Protein AF-A0A394DAK6-F1 (afdb_monomer)

pLDDT: mean 81.91, std 14.9, range [35.75, 95.69]

Mean predicted aligned error: 8.31 Å

Solvent-accessible surface area (backbone atoms only — not comparable to full-atom values): 5658 Å² total; per-residue (Å²): 134,82,82,82,85,73,70,53,54,76,48,74,58,90,52,102,87,55,87,70,51,36,37,36,36,30,59,65,28,56,50,44,53,53,52,52,55,72,69,48,59,92,90,52,94,75,80,53,64,50,83,39,67,50,73,44,98,89,60,33,35,41,34,62,39,56,46,78,49,71,65,52,79,54,100,89,48,77,47,70,55,64,68,61,54,67,77,72,110

InterPro domains:
  IPR000555 JAB1/MPN/MOV34 metalloenzyme domain [PF01398] (23-78)
  IPR037518 MPN domain [PS50249] (23-89)

Secondary structure (DSSP, 8-state):
----TT--EEEE---TTS---EEEE-HHHHHHHHHHHHTS-TT-S---EEEEEEE-TTS-EEEEEEEEPPEEEETTEEEE-HHHHHHH-

Radius of gyration: 16.16 Å; Cα contacts (8 Å, |Δi|>4): 122; chains: 1; bounding box: 54×32×41 Å

Structure (mmCIF, N/CA/C/O backbone):
data_AF-A0A394DAK6-F1
#
_entry.id   AF-A0A394DAK6-F1
#
loop_
_atom_site.group_PDB
_atom_site.id
_atom_site.type_symbol
_atom_site.label_atom_id
_atom_site.label_alt_id
_atom_site.label_comp_id
_atom_site.label_asym_id
_atom_site.label_entity_id
_atom_site.label_seq_id
_atom_site.pdbx_PDB_ins_code
_atom_site.Cartn_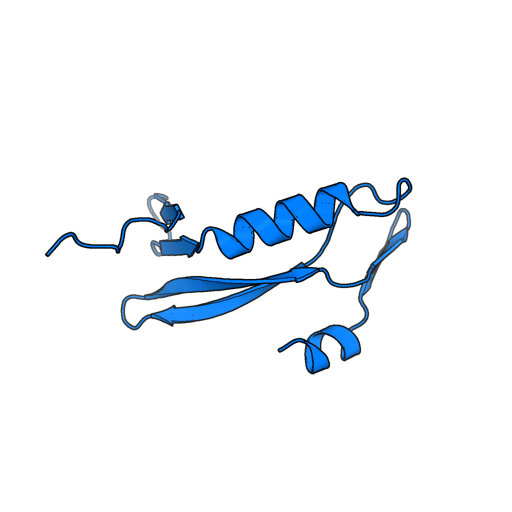x
_atom_site.Cartn_y
_atom_site.Cartn_z
_atom_site.occupancy
_atom_site.B_iso_or_equiv
_atom_site.auth_seq_id
_atom_site.auth_comp_id
_atom_site.auth_asym_id
_atom_site.auth_atom_id
_atom_site.pdbx_PDB_model_num
ATOM 1 N N . MET A 1 1 ? -31.449 -8.420 7.553 1.00 35.75 1 MET A N 1
ATOM 2 C CA . MET A 1 1 ? -30.302 -7.499 7.404 1.00 35.75 1 MET A CA 1
ATOM 3 C C . MET A 1 1 ? -29.039 -8.341 7.380 1.00 35.75 1 MET A C 1
ATOM 5 O O . MET A 1 1 ? -28.632 -8.830 8.423 1.00 35.75 1 MET A O 1
ATOM 9 N N . ALA A 1 2 ? -28.510 -8.634 6.190 1.00 36.16 2 ALA A N 1
ATOM 10 C CA . ALA A 1 2 ? -27.294 -9.429 6.050 1.00 36.16 2 ALA A CA 1
ATOM 11 C C . ALA A 1 2 ? -26.094 -8.573 6.474 1.00 36.16 2 ALA A C 1
ATOM 13 O O . ALA A 1 2 ? -25.902 -7.481 5.942 1.00 36.16 2 ALA A O 1
ATOM 14 N N . ALA A 1 3 ? -25.331 -9.047 7.457 1.00 44.41 3 ALA A N 1
ATOM 15 C CA . ALA A 1 3 ? -24.086 -8.420 7.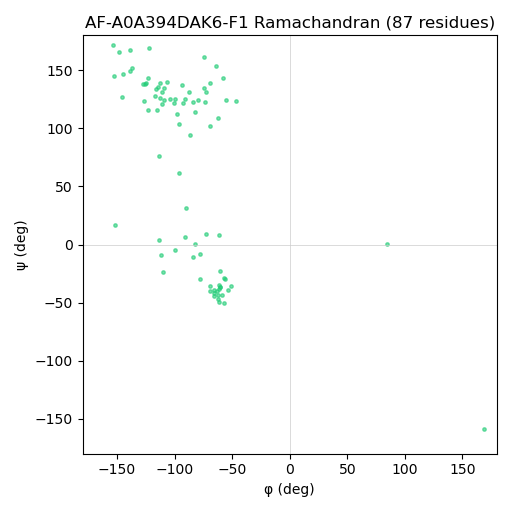867 1.00 44.41 3 ALA A CA 1
ATOM 16 C C . ALA A 1 3 ? -23.104 -8.448 6.684 1.00 44.41 3 ALA A C 1
ATOM 18 O O . ALA A 1 3 ? -22.602 -9.504 6.308 1.00 44.41 3 ALA A O 1
ATOM 19 N N . ILE A 1 4 ? -22.855 -7.278 6.095 1.00 50.34 4 ILE A N 1
ATOM 20 C CA . ILE A 1 4 ? -21.899 -7.032 4.999 1.00 50.34 4 ILE A CA 1
ATOM 21 C C . ILE 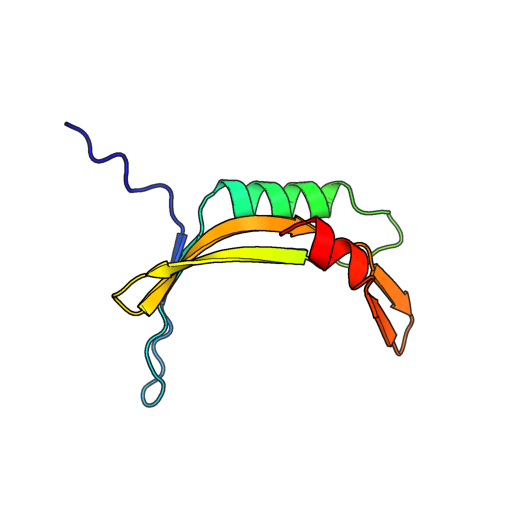A 1 4 ? -20.430 -7.086 5.483 1.00 50.34 4 ILE A C 1
ATOM 23 O O . ILE A 1 4 ? -19.496 -6.834 4.736 1.00 50.34 4 ILE A O 1
ATOM 27 N N . ASP A 1 5 ? -20.188 -7.508 6.720 1.00 55.19 5 ASP A N 1
ATOM 28 C CA . ASP A 1 5 ? -18.916 -7.322 7.426 1.00 55.19 5 ASP A CA 1
ATOM 29 C C . ASP A 1 5 ? -17.900 -8.473 7.234 1.00 55.19 5 ASP A C 1
ATOM 31 O O . ASP A 1 5 ? -17.150 -8.823 8.141 1.00 55.19 5 ASP A O 1
ATOM 35 N N . ARG A 1 6 ? -17.912 -9.150 6.072 1.00 55.94 6 ARG A N 1
ATOM 36 C CA . ARG A 1 6 ? -17.077 -10.352 5.813 1.00 55.94 6 ARG A CA 1
ATOM 37 C C . ARG A 1 6 ? -15.993 -10.198 4.754 1.00 55.94 6 ARG A C 1
ATOM 39 O O . ARG A 1 6 ? -15.289 -11.158 4.457 1.00 55.94 6 ARG A O 1
ATOM 46 N N . THR A 1 7 ? -15.810 -9.013 4.198 1.00 61.28 7 THR A N 1
ATOM 47 C CA . THR A 1 7 ? -14.753 -8.757 3.217 1.00 61.28 7 THR A CA 1
ATOM 48 C C . THR A 1 7 ? -13.530 -8.171 3.896 1.00 61.28 7 THR A C 1
ATOM 50 O O . THR A 1 7 ? -13.164 -7.038 3.619 1.00 61.28 7 THR A O 1
ATOM 53 N N . VAL A 1 8 ? -12.923 -8.908 4.822 1.00 68.88 8 VAL A N 1
ATOM 54 C CA . VAL A 1 8 ? -11.674 -8.509 5.475 1.00 68.88 8 VAL A CA 1
ATOM 55 C C . VAL A 1 8 ? -10.853 -9.765 5.749 1.00 68.88 8 VAL A C 1
ATOM 57 O O . VAL A 1 8 ? -11.36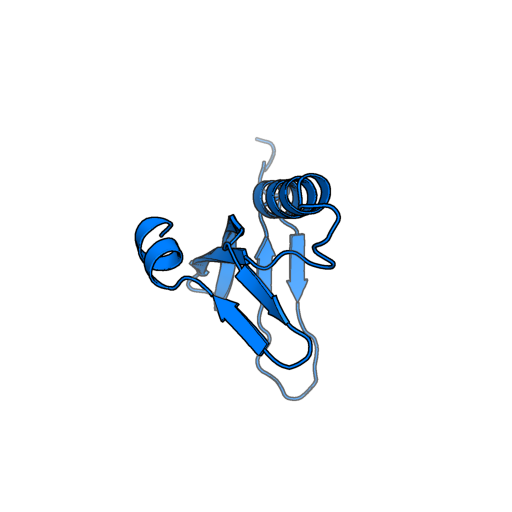2 -10.711 6.349 1.00 68.88 8 VAL A O 1
ATOM 60 N N . LEU A 1 9 ? -9.591 -9.792 5.316 1.00 77.88 9 LEU A N 1
ATOM 61 C CA . LEU A 1 9 ? -8.664 -10.843 5.740 1.00 77.88 9 LEU A CA 1
ATOM 62 C C . LEU A 1 9 ? -8.143 -10.514 7.137 1.00 77.88 9 LEU A C 1
ATOM 64 O O . LEU A 1 9 ? -7.605 -9.427 7.350 1.00 77.88 9 LEU A O 1
ATOM 68 N N . GLN A 1 10 ? -8.312 -11.447 8.073 1.00 77.94 10 GLN A N 1
ATOM 69 C CA . GLN A 1 10 ? -7.854 -11.291 9.449 1.00 77.94 10 GLN A CA 1
ATOM 70 C C . GLN A 1 10 ? -6.581 -12.106 9.693 1.00 77.94 10 GLN A C 1
ATOM 72 O O . GLN A 1 10 ? -6.565 -13.317 9.481 1.00 77.94 10 GLN A O 1
ATOM 77 N N . PHE A 1 11 ? -5.536 -11.440 10.181 1.00 76.44 11 PHE A N 1
ATOM 78 C CA . PHE A 1 11 ? -4.281 -12.060 10.597 1.00 76.44 11 PHE A CA 1
ATOM 79 C C . PHE A 1 11 ? -4.171 -11.998 12.120 1.00 76.44 11 PHE A C 1
ATOM 81 O O . PHE A 1 11 ? -4.239 -10.915 12.697 1.00 76.44 11 PHE A O 1
ATOM 88 N N . SER A 1 12 ? -3.994 -13.147 12.770 1.00 70.06 12 SER A N 1
ATOM 89 C CA . SER A 1 12 ? -3.773 -13.255 14.216 1.00 70.06 12 SER A CA 1
ATOM 90 C C . SER A 1 12 ? -2.505 -14.060 14.481 1.00 70.06 12 SER A C 1
ATOM 92 O O . SER A 1 12 ? -2.401 -15.197 14.021 1.00 70.06 12 SER A O 1
ATOM 94 N N . SER A 1 13 ? -1.551 -13.487 15.217 1.00 61.84 13 SER A N 1
ATOM 95 C CA . SER A 1 13 ? -0.327 -14.191 15.620 1.00 61.84 13 SER A CA 1
ATOM 96 C C . SER A 1 13 ? -0.518 -14.874 16.976 1.00 61.84 13 SER A C 1
ATOM 98 O O . SER A 1 13 ? -0.898 -14.224 17.950 1.00 61.84 13 SER A O 1
ATOM 100 N N . SER A 1 14 ? -0.260 -16.182 17.045 1.00 55.69 14 SER A N 1
ATOM 101 C CA . SER A 1 14 ? -0.369 -16.996 18.262 1.00 55.69 14 SER A CA 1
ATOM 102 C C . SER A 1 14 ? 1.015 -17.487 18.689 1.00 55.69 14 SER A C 1
ATOM 10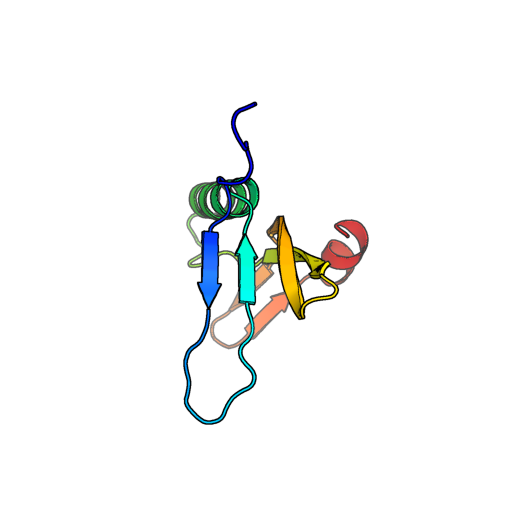4 O O . SER A 1 14 ? 1.357 -18.648 18.485 1.00 55.69 14 SER A O 1
ATOM 106 N N . SER A 1 15 ? 1.819 -16.599 19.275 1.00 54.88 15 SER A N 1
ATOM 107 C CA . SER A 1 15 ? 3.102 -16.965 19.890 1.00 54.88 15 SER A CA 1
ATOM 108 C C . SER A 1 15 ? 3.022 -16.769 21.400 1.00 54.88 15 SER A C 1
ATOM 110 O O . SER A 1 15 ? 2.689 -15.686 21.873 1.00 54.88 15 SER A O 1
ATOM 112 N N . SER A 1 16 ? 3.354 -17.820 22.150 1.00 59.31 16 SER A N 1
ATOM 113 C CA . SER A 1 16 ? 3.104 -18.033 23.587 1.00 59.31 16 SER A CA 1
ATOM 114 C C . SER A 1 16 ? 3.738 -17.032 24.575 1.00 59.31 16 SER A C 1
ATOM 116 O O . SER A 1 16 ? 3.687 -17.254 25.780 1.00 59.31 16 SER A O 1
ATOM 118 N N . SER A 1 17 ? 4.334 -15.936 24.105 1.00 56.00 17 SER A N 1
ATOM 119 C CA . SER A 1 17 ? 4.942 -14.885 24.937 1.00 56.00 17 SER A CA 1
ATOM 120 C C . SER A 1 17 ? 4.939 -13.489 24.288 1.00 56.00 17 SER A C 1
ATOM 122 O O . SER A 1 17 ? 5.669 -12.603 24.727 1.00 56.00 17 SER A O 1
ATOM 124 N N . SER A 1 18 ? 4.124 -13.261 23.253 1.00 51.06 18 SER A N 1
ATOM 125 C CA . SER A 1 18 ? 4.074 -11.996 22.509 1.00 51.06 18 SER A CA 1
ATOM 126 C C . SER A 1 18 ? 2.647 -11.444 22.484 1.00 51.06 18 SER A C 1
ATOM 128 O O . SER A 1 18 ? 1.694 -12.206 22.336 1.00 51.06 18 SER A O 1
ATOM 130 N N . LEU A 1 19 ? 2.495 -10.127 22.654 1.00 60.78 19 LEU A N 1
ATOM 131 C CA . LEU A 1 19 ? 1.221 -9.415 22.514 1.00 60.78 19 LEU A CA 1
ATOM 132 C C . LEU A 1 19 ? 0.514 -9.8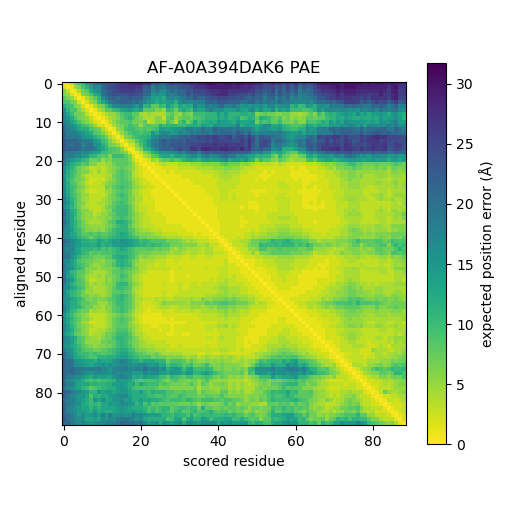53 21.221 1.00 60.78 19 LEU A C 1
ATOM 134 O O . LEU A 1 19 ? 1.075 -9.744 20.131 1.00 60.78 19 LEU A O 1
ATOM 138 N N . THR A 1 20 ? -0.717 -10.350 21.334 1.00 66.12 20 THR A N 1
ATOM 139 C CA . THR A 1 20 ? -1.517 -10.763 20.177 1.00 66.12 20 THR A CA 1
ATOM 140 C C . THR A 1 20 ? -1.919 -9.527 19.376 1.00 66.12 20 THR A C 1
ATOM 142 O O . THR A 1 20 ? -2.838 -8.810 19.766 1.00 66.12 20 THR A O 1
ATOM 145 N N . PHE A 1 21 ? -1.237 -9.264 18.263 1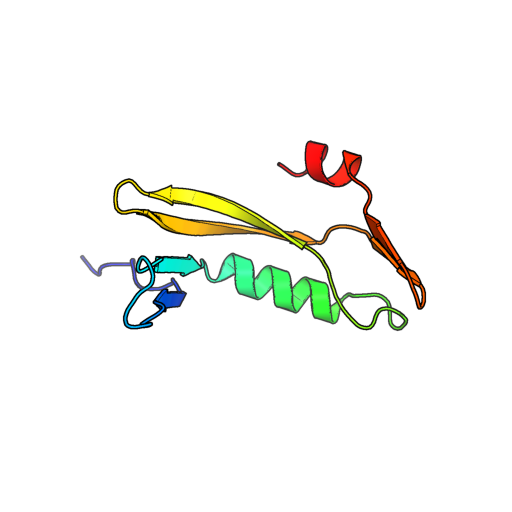.00 72.50 21 PHE A N 1
ATOM 146 C CA . PHE A 1 21 ? -1.659 -8.248 17.299 1.00 72.50 21 PHE A CA 1
ATOM 147 C C . PHE A 1 21 ? -2.632 -8.868 16.292 1.00 72.50 21 PHE A C 1
ATOM 149 O O . PHE A 1 21 ? -2.367 -9.940 15.739 1.00 72.50 21 PHE A O 1
ATOM 156 N N . SER A 1 22 ? -3.756 -8.190 16.070 1.00 86.69 22 SER A N 1
ATOM 157 C CA . SER A 1 22 ? -4.749 -8.541 15.056 1.00 86.69 22 SER A CA 1
ATOM 158 C C . SER A 1 22 ? -4.696 -7.500 13.944 1.00 86.69 22 SER A C 1
ATOM 160 O O . SER A 1 22 ? -4.649 -6.303 14.223 1.00 86.69 22 SER A O 1
ATOM 162 N N . ALA A 1 23 ? -4.696 -7.932 12.688 1.00 90.56 23 ALA A N 1
ATOM 163 C CA . ALA A 1 23 ? -4.787 -7.032 11.544 1.00 90.56 23 ALA A CA 1
ATOM 164 C C . ALA A 1 23 ? -5.950 -7.437 10.644 1.00 90.56 23 ALA A C 1
ATOM 166 O O . ALA A 1 23 ? -6.168 -8.620 10.386 1.00 90.56 23 ALA A O 1
ATOM 167 N N . LYS A 1 24 ? -6.680 -6.436 10.168 1.00 92.44 24 LYS A N 1
ATOM 168 C CA . LYS A 1 24 ? -7.835 -6.519 9.285 1.00 92.44 24 LYS A CA 1
ATOM 169 C C . LYS A 1 24 ? -7.471 -5.839 7.974 1.00 92.44 24 LYS A C 1
ATOM 171 O O . LYS A 1 24 ? -7.196 -4.648 7.965 1.00 92.44 24 LYS A O 1
ATOM 176 N N . VAL A 1 25 ? -7.433 -6.588 6.875 1.00 94.75 25 VAL A N 1
ATOM 177 C CA . VAL A 1 25 ? -7.074 -6.058 5.552 1.00 94.75 25 VAL A CA 1
ATOM 178 C C . VAL A 1 25 ? -8.286 -6.040 4.633 1.00 94.75 25 VAL A C 1
ATOM 180 O O . VAL A 1 25 ? -8.863 -7.089 4.336 1.00 94.75 25 VAL A O 1
ATOM 183 N N . HIS A 1 26 ? -8.644 -4.854 4.145 1.00 94.06 26 HIS A N 1
ATOM 184 C CA . HIS A 1 26 ? -9.693 -4.685 3.143 1.00 94.06 26 HIS A CA 1
ATOM 185 C C . HIS A 1 26 ? -9.249 -5.260 1.778 1.00 94.06 26 HIS A C 1
ATOM 187 O O . HIS A 1 26 ? -8.118 -5.015 1.362 1.00 94.06 26 HIS A O 1
ATOM 193 N N . PRO A 1 27 ? -10.111 -5.959 1.016 1.00 93.50 27 PRO A N 1
ATOM 194 C CA . PRO A 1 27 ? -9.749 -6.584 -0.258 1.00 93.50 27 PRO A CA 1
ATOM 195 C C . PRO A 1 27 ? -9.177 -5.615 -1.291 1.00 93.50 27 PRO A C 1
ATOM 197 O O . PRO A 1 27 ? -8.348 -6.016 -2.101 1.00 93.50 27 PRO A O 1
ATOM 200 N N . LEU A 1 28 ? -9.582 -4.341 -1.234 1.00 93.56 28 LEU A N 1
ATOM 201 C CA . LEU A 1 28 ? -9.024 -3.271 -2.063 1.00 93.56 28 LEU A CA 1
ATOM 202 C C . LEU A 1 28 ? -7.496 -3.192 -1.941 1.00 93.56 28 LEU A C 1
ATOM 204 O O . LEU A 1 28 ? -6.812 -3.011 -2.938 1.00 93.56 28 LEU A O 1
ATOM 208 N N . VAL A 1 29 ? -6.959 -3.378 -0.736 1.00 95.38 29 VAL A N 1
ATOM 209 C CA . VAL A 1 29 ? -5.515 -3.357 -0.464 1.00 95.38 29 VAL A CA 1
ATOM 210 C C . VAL A 1 29 ? -4.815 -4.478 -1.224 1.00 95.38 29 VAL A C 1
ATOM 212 O O . VAL A 1 29 ? -3.816 -4.256 -1.897 1.00 95.38 29 VAL A O 1
ATOM 215 N N . ILE A 1 30 ? -5.368 -5.688 -1.156 1.00 94.75 30 ILE A N 1
ATOM 216 C CA . ILE A 1 30 ? -4.805 -6.865 -1.825 1.00 94.75 30 ILE A CA 1
ATOM 217 C C . ILE A 1 30 ? -4.872 -6.679 -3.336 1.00 94.75 30 ILE A C 1
ATOM 219 O O . ILE A 1 30 ? -3.887 -6.928 -4.028 1.00 94.75 30 ILE A O 1
ATOM 223 N N . PHE A 1 31 ? -6.011 -6.192 -3.834 1.00 94.62 31 PHE A N 1
ATOM 224 C CA . PHE A 1 31 ? -6.182 -5.870 -5.242 1.00 94.62 31 PHE A CA 1
ATOM 225 C C . PHE A 1 31 ? -5.125 -4.861 -5.698 1.00 94.62 31 PHE A C 1
ATOM 227 O O . PHE A 1 31 ? -4.397 -5.150 -6.641 1.00 94.62 31 PHE A O 1
ATOM 234 N N . ASN A 1 32 ? -4.954 -3.751 -4.977 1.00 95.00 32 ASN A N 1
ATOM 235 C CA . ASN A 1 32 ? -3.947 -2.738 -5.286 1.00 95.00 32 ASN A CA 1
ATOM 236 C C . ASN A 1 32 ? -2.524 -3.318 -5.282 1.00 95.00 32 ASN A C 1
ATOM 238 O O . ASN A 1 32 ? -1.754 -3.029 -6.192 1.00 95.00 32 ASN A O 1
ATOM 242 N N . ILE A 1 33 ? -2.166 -4.160 -4.304 1.00 95.69 33 ILE A N 1
ATOM 243 C CA . ILE A 1 33 ? -0.840 -4.799 -4.237 1.00 95.69 33 ILE A CA 1
ATOM 244 C C . ILE A 1 33 ? -0.598 -5.693 -5.457 1.00 95.69 33 ILE A C 1
ATOM 246 O O . ILE A 1 33 ? 0.442 -5.573 -6.108 1.00 95.69 33 ILE A O 1
ATOM 250 N N . CYS A 1 34 ? -1.547 -6.572 -5.789 1.00 95.69 34 CYS A N 1
ATOM 251 C CA . CYS A 1 34 ? -1.430 -7.457 -6.948 1.00 95.69 34 CYS A CA 1
ATOM 252 C C . CYS A 1 34 ? -1.345 -6.660 -8.254 1.00 95.69 34 CYS A C 1
ATOM 254 O O . CYS A 1 34 ? -0.510 -6.941 -9.110 1.00 95.69 34 CYS A O 1
ATOM 256 N N . ASP A 1 35 ? -2.182 -5.641 -8.385 1.00 95.31 35 ASP A N 1
ATOM 257 C CA . ASP A 1 35 ? -2.283 -4.789 -9.560 1.00 95.31 35 ASP A CA 1
ATOM 258 C C . ASP A 1 35 ? -1.000 -3.959 -9.772 1.00 95.31 35 ASP A C 1
ATOM 260 O O . ASP A 1 35 ? -0.458 -3.887 -10.878 1.00 95.31 35 ASP A O 1
ATOM 264 N N . CYS A 1 36 ? -0.424 -3.417 -8.694 1.00 94.31 36 CYS A N 1
ATOM 265 C CA . CYS A 1 36 ? 0.898 -2.792 -8.716 1.00 94.31 36 CYS A CA 1
ATOM 266 C C . CYS A 1 36 ? 2.010 -3.786 -9.077 1.00 94.31 36 CYS A C 1
ATOM 268 O O . CYS A 1 36 ? 2.909 -3.430 -9.835 1.00 94.31 36 CYS A O 1
ATOM 270 N N . TYR A 1 37 ? 1.960 -5.021 -8.569 1.00 94.44 37 TYR A N 1
ATOM 271 C CA . TYR A 1 37 ? 2.963 -6.045 -8.877 1.00 94.44 37 TYR A CA 1
ATOM 272 C C . TYR A 1 37 ? 2.939 -6.475 -10.347 1.00 94.44 37 TYR A C 1
ATOM 274 O O . TYR A 1 37 ? 4.000 -6.664 -10.943 1.00 94.44 37 TYR A O 1
ATOM 282 N N . VAL A 1 38 ? 1.753 -6.597 -10.948 1.00 94.69 38 VAL A N 1
ATOM 283 C CA . VAL A 1 38 ? 1.594 -6.958 -12.367 1.00 94.69 38 VAL A CA 1
ATOM 284 C C . VAL A 1 38 ? 2.067 -5.837 -13.291 1.00 94.69 38 VAL A C 1
ATOM 286 O O . VAL A 1 38 ? 2.645 -6.116 -14.334 1.00 94.69 38 VAL A O 1
ATOM 289 N N . ARG A 1 39 ? 1.863 -4.571 -12.912 1.00 93.44 39 ARG A N 1
ATOM 290 C CA . ARG A 1 39 ? 2.272 -3.406 -13.716 1.00 93.44 39 ARG A CA 1
ATOM 291 C C . ARG A 1 39 ? 3.675 -2.884 -13.412 1.00 93.44 39 ARG A C 1
ATOM 293 O O . ARG A 1 39 ? 4.039 -1.812 -13.898 1.00 93.44 39 ARG A O 1
ATOM 300 N N . ARG A 1 40 ? 4.448 -3.578 -12.575 1.00 92.56 40 ARG A N 1
ATOM 301 C CA . ARG A 1 40 ? 5.817 -3.157 -12.265 1.00 92.56 40 ARG A CA 1
ATOM 302 C C . ARG A 1 40 ? 6.692 -3.220 -13.532 1.00 92.56 40 ARG A C 1
ATOM 304 O O . ARG A 1 40 ? 6.409 -4.028 -14.413 1.00 92.56 40 ARG A O 1
ATOM 311 N N . PRO A 1 41 ? 7.759 -2.411 -13.626 1.00 87.69 41 PRO A N 1
ATOM 312 C CA . PRO A 1 41 ? 8.722 -2.524 -14.719 1.00 87.69 41 PRO A CA 1
ATOM 313 C C . PRO A 1 41 ? 9.337 -3.930 -14.769 1.00 87.69 41 PRO A C 1
ATOM 315 O O . PRO A 1 41 ? 9.638 -4.481 -13.714 1.00 87.69 41 PRO A O 1
ATOM 318 N N . ASP A 1 42 ? 9.605 -4.474 -15.959 1.00 86.50 42 ASP A N 1
ATOM 319 C CA . ASP A 1 42 ? 10.148 -5.841 -16.115 1.00 86.50 42 ASP A CA 1
ATOM 320 C C . ASP A 1 42 ? 11.468 -6.069 -15.356 1.00 86.50 42 ASP A C 1
ATOM 322 O O . ASP A 1 42 ? 11.755 -7.166 -14.889 1.00 86.50 42 ASP A O 1
ATOM 326 N N . GLN A 1 43 ? 12.257 -5.006 -15.199 1.00 84.25 43 GLN A N 1
ATOM 327 C CA . GLN A 1 43 ? 13.528 -4.988 -14.469 1.00 84.25 43 GLN A CA 1
ATOM 328 C C . GLN A 1 43 ? 13.385 -4.931 -12.937 1.00 84.25 43 GLN A C 1
ATOM 330 O O . GLN A 1 43 ? 14.382 -5.034 -12.230 1.00 84.25 43 GLN A O 1
ATOM 335 N N . ALA A 1 44 ? 12.175 -4.730 -12.409 1.00 85.25 44 ALA A N 1
ATOM 336 C CA . ALA A 1 44 ? 11.924 -4.689 -10.973 1.00 85.25 44 ALA A CA 1
ATOM 337 C C . ALA A 1 44 ? 11.533 -6.083 -10.459 1.00 85.25 44 ALA A C 1
ATOM 339 O O . ALA A 1 44 ? 10.527 -6.653 -10.883 1.00 85.25 44 ALA A O 1
ATOM 340 N N . GLU A 1 45 ? 12.278 -6.634 -9.499 1.00 87.75 45 GLU A N 1
ATOM 341 C CA . GLU A 1 45 ? 11.968 -7.955 -8.925 1.00 87.75 45 GLU A CA 1
ATOM 342 C C . GLU A 1 45 ? 10.815 -7.910 -7.911 1.00 87.75 45 GLU A C 1
ATOM 344 O O . GLU A 1 45 ? 10.045 -8.867 -7.783 1.00 87.75 45 GLU A O 1
ATOM 349 N N . ARG A 1 46 ? 10.652 -6.778 -7.217 1.00 89.94 46 ARG A N 1
ATOM 350 C CA . ARG A 1 46 ? 9.619 -6.573 -6.195 1.00 89.94 46 ARG A CA 1
ATOM 351 C C . ARG A 1 46 ? 8.977 -5.191 -6.279 1.00 89.94 46 ARG A C 1
ATOM 353 O O . ARG A 1 46 ? 9.466 -4.291 -6.951 1.00 89.94 46 ARG A O 1
ATOM 360 N N . VAL A 1 47 ? 7.865 -5.029 -5.567 1.00 91.69 47 VAL A N 1
ATOM 361 C CA . VAL A 1 47 ? 7.193 -3.740 -5.366 1.00 91.69 47 VAL A CA 1
ATOM 362 C C . VAL A 1 47 ? 7.241 -3.391 -3.886 1.00 91.69 47 VAL A C 1
ATOM 364 O O . VAL A 1 47 ? 6.950 -4.235 -3.041 1.00 91.69 47 VAL A O 1
ATOM 367 N N . ILE A 1 48 ? 7.598 -2.146 -3.579 1.00 91.94 48 ILE A N 1
ATOM 368 C CA . ILE A 1 48 ? 7.575 -1.591 -2.224 1.00 91.94 48 ILE A CA 1
ATOM 369 C C . ILE A 1 48 ? 6.392 -0.632 -2.135 1.00 91.94 48 ILE A C 1
ATOM 371 O O . ILE A 1 48 ? 6.113 0.105 -3.080 1.00 91.94 48 ILE A O 1
ATOM 375 N N . GLY A 1 49 ? 5.682 -0.647 -1.011 1.00 92.19 49 GLY A N 1
ATOM 376 C CA . GLY A 1 49 ? 4.507 0.185 -0.801 1.00 92.19 49 GLY A CA 1
ATOM 377 C C . GLY A 1 49 ? 4.253 0.496 0.668 1.00 92.19 49 GLY A C 1
ATOM 378 O O . GLY A 1 49 ? 4.881 -0.079 1.556 1.00 92.19 49 GLY A O 1
ATOM 379 N N . THR A 1 50 ? 3.303 1.393 0.900 1.00 92.94 50 THR A N 1
ATOM 380 C CA . THR A 1 50 ? 2.846 1.816 2.226 1.00 92.94 50 THR A CA 1
ATOM 381 C C . THR A 1 50 ? 1.400 1.383 2.424 1.00 92.94 50 THR A C 1
ATOM 383 O O . THR A 1 50 ? 0.568 1.556 1.531 1.00 92.94 50 THR A O 1
ATOM 386 N N . LEU A 1 51 ? 1.098 0.834 3.600 1.00 94.00 51 LEU A N 1
ATOM 387 C CA . LEU A 1 51 ? -0.261 0.501 4.026 1.00 94.00 51 LEU A CA 1
ATOM 388 C C . LEU A 1 51 ? -0.847 1.662 4.827 1.00 94.00 51 LEU A C 1
ATOM 390 O O . LEU A 1 51 ? -0.166 2.229 5.679 1.00 94.00 51 LEU A O 1
ATOM 394 N N . LEU A 1 52 ? -2.113 1.986 4.574 1.00 93.56 52 LEU A N 1
ATOM 395 C CA . LEU A 1 52 ? -2.829 3.063 5.249 1.00 93.56 52 LEU A CA 1
ATOM 396 C C . LEU A 1 52 ? -4.089 2.544 5.927 1.00 93.56 52 LEU A C 1
ATOM 398 O O . LEU A 1 52 ? -4.804 1.677 5.409 1.00 93.56 52 LEU A O 1
ATOM 402 N N . GLY A 1 53 ? -4.379 3.115 7.088 1.00 93.19 53 GLY A N 1
ATOM 403 C CA . GLY A 1 53 ? -5.470 2.672 7.930 1.00 93.19 53 GLY A CA 1
ATOM 404 C C . GLY A 1 53 ? -5.426 3.305 9.310 1.00 93.19 53 GLY A C 1
ATOM 405 O O . GLY A 1 53 ? -4.802 4.344 9.516 1.00 93.19 53 GLY A O 1
ATOM 406 N N . SER A 1 54 ? -6.089 2.658 10.259 1.00 94.12 54 SER A N 1
ATOM 407 C CA . SER A 1 54 ? -6.180 3.116 11.644 1.00 94.12 54 SER A CA 1
ATOM 408 C C . SER A 1 54 ? -6.044 1.951 12.611 1.00 94.12 54 SER A C 1
ATOM 410 O O . SER A 1 54 ? -6.484 0.843 12.316 1.00 94.12 54 SER A O 1
ATOM 412 N N . VAL A 1 55 ? -5.494 2.211 13.793 1.00 91.94 55 VAL A N 1
ATOM 413 C CA . VAL A 1 55 ? -5.549 1.261 14.907 1.00 91.94 55 VAL A CA 1
ATOM 414 C C . VAL A 1 55 ? -6.884 1.451 15.622 1.00 91.94 55 VAL A C 1
ATOM 416 O O . VAL A 1 55 ? -7.220 2.562 16.032 1.00 91.94 55 VAL A O 1
ATOM 419 N N . LEU A 1 56 ? -7.666 0.383 15.721 1.00 90.38 56 LEU A N 1
ATOM 420 C CA . LEU A 1 56 ? -8.948 0.370 16.414 1.00 90.38 56 LEU A CA 1
ATOM 421 C C . LEU A 1 56 ? -8.743 0.369 17.943 1.00 90.38 56 LEU A C 1
ATOM 423 O O . LEU A 1 56 ? -7.665 0.012 18.423 1.00 90.38 56 LEU A O 1
ATOM 427 N N . PRO A 1 57 ? -9.770 0.730 18.738 1.00 89.25 57 PRO A N 1
ATOM 428 C CA . PRO A 1 57 ? -9.659 0.780 20.201 1.00 89.25 57 PRO A CA 1
ATOM 429 C C . PRO A 1 57 ? -9.316 -0.563 20.862 1.00 89.25 57 PRO A C 1
ATOM 431 O O . PRO A 1 57 ? -8.804 -0.583 21.976 1.00 89.25 57 PRO A O 1
ATOM 434 N N . ASP A 1 58 ? -9.601 -1.677 20.185 1.00 86.12 58 ASP A N 1
ATOM 435 C CA . ASP A 1 58 ? -9.272 -3.040 20.621 1.00 86.12 58 ASP A CA 1
ATOM 436 C C . ASP A 1 58 ? -7.821 -3.449 20.289 1.00 86.12 58 ASP A C 1
ATOM 438 O O . ASP A 1 58 ? -7.418 -4.573 20.581 1.00 86.12 58 ASP A O 1
ATOM 442 N N . GLY A 1 59 ? -7.037 -2.556 19.675 1.00 86.00 59 GLY A N 1
ATOM 443 C CA . GLY A 1 59 ? -5.669 -2.813 19.223 1.00 86.00 59 GLY A CA 1
ATOM 444 C C . GLY A 1 59 ? -5.573 -3.478 17.847 1.00 86.00 59 GLY A C 1
ATOM 445 O O . GLY A 1 59 ? -4.466 -3.716 17.367 1.00 86.00 59 GLY A O 1
ATOM 446 N N . THR A 1 60 ? -6.699 -3.757 17.184 1.00 88.94 60 THR A N 1
ATOM 447 C CA . THR A 1 60 ? -6.702 -4.312 15.828 1.00 88.94 60 THR A CA 1
ATOM 448 C C . THR A 1 60 ? -6.290 -3.242 14.813 1.00 88.94 60 THR A C 1
ATOM 450 O O . THR A 1 60 ? -6.853 -2.150 14.786 1.00 88.94 60 THR A O 1
ATOM 453 N N . VAL A 1 61 ? -5.348 -3.549 13.921 1.00 92.56 61 VAL A N 1
ATOM 454 C CA . VAL A 1 61 ? -4.983 -2.654 12.809 1.00 92.56 61 VAL A CA 1
ATOM 455 C C . VAL A 1 61 ? -5.970 -2.839 11.666 1.00 92.56 61 VAL A C 1
ATOM 457 O O . VAL A 1 61 ? -6.004 -3.902 11.056 1.00 92.56 61 VAL A O 1
ATOM 460 N N . ASP A 1 62 ? -6.756 -1.814 11.356 1.00 93.12 62 ASP A N 1
ATOM 461 C CA . ASP A 1 62 ? -7.689 -1.806 10.229 1.00 93.12 62 ASP A CA 1
ATOM 462 C C . ASP A 1 62 ? -7.050 -1.125 9.013 1.00 93.12 62 ASP A C 1
ATOM 464 O O . ASP A 1 62 ? -6.903 0.098 8.968 1.00 93.12 62 ASP A O 1
ATOM 468 N N . ILE A 1 63 ? -6.629 -1.935 8.042 1.00 95.31 63 ILE A N 1
ATOM 469 C CA . ILE A 1 63 ? -5.878 -1.545 6.849 1.00 95.31 63 ILE A CA 1
ATOM 470 C C . ILE A 1 63 ? -6.860 -1.404 5.690 1.00 95.31 63 ILE A C 1
ATOM 472 O O . ILE A 1 63 ? -7.427 -2.387 5.207 1.00 95.31 63 ILE A O 1
ATOM 476 N N . ARG A 1 64 ? -7.041 -0.166 5.225 1.00 94.12 64 ARG A N 1
ATOM 477 C CA . ARG A 1 64 ? -8.092 0.204 4.265 1.00 94.12 64 ARG A CA 1
ATOM 478 C C . ARG A 1 64 ? -7.568 0.551 2.883 1.00 94.12 64 ARG A C 1
ATOM 480 O O . ARG A 1 64 ? -8.323 0.456 1.919 1.00 94.12 64 ARG A O 1
ATOM 487 N N . ASN A 1 65 ? -6.305 0.954 2.778 1.00 94.00 65 ASN A N 1
ATOM 488 C CA . ASN A 1 65 ? -5.715 1.339 1.506 1.00 94.00 65 ASN A CA 1
ATOM 489 C C . ASN A 1 65 ? -4.215 1.021 1.447 1.00 94.00 65 ASN A C 1
ATOM 491 O O . ASN A 1 65 ? -3.581 0.743 2.467 1.00 94.00 65 ASN A O 1
ATOM 495 N N . SER A 1 66 ? -3.649 1.065 0.246 1.00 94.94 66 SER A N 1
ATOM 496 C CA . SER A 1 66 ? -2.217 0.886 0.016 1.00 94.94 66 SER A CA 1
ATOM 497 C C . SER A 1 66 ? -1.754 1.614 -1.233 1.00 94.94 66 SER A C 1
ATOM 499 O O . SER A 1 66 ? -2.464 1.613 -2.240 1.00 94.94 66 SER A O 1
ATOM 501 N N . TYR A 1 67 ? -0.532 2.137 -1.189 1.00 92.81 67 TYR A N 1
ATOM 502 C CA . TYR A 1 67 ? 0.112 2.815 -2.311 1.00 92.81 67 TYR A CA 1
ATOM 503 C C . TYR A 1 67 ? 1.492 2.227 -2.582 1.00 92.81 67 TYR A C 1
ATOM 505 O O . TYR A 1 67 ? 2.249 1.970 -1.648 1.00 92.81 67 TYR A O 1
ATOM 513 N N . ALA A 1 68 ? 1.837 2.037 -3.856 1.00 91.25 68 ALA A N 1
ATOM 514 C CA . ALA A 1 68 ? 3.200 1.694 -4.246 1.00 91.25 68 ALA A CA 1
ATOM 515 C C . ALA A 1 68 ? 4.101 2.928 -4.130 1.00 91.25 68 ALA A C 1
ATOM 517 O O . ALA A 1 68 ? 3.739 4.017 -4.573 1.00 91.25 68 ALA A O 1
ATOM 518 N N . VAL A 1 69 ? 5.284 2.747 -3.550 1.00 90.81 69 VAL A N 1
ATOM 519 C CA . VAL A 1 69 ? 6.294 3.793 -3.416 1.00 90.81 69 VAL A CA 1
ATOM 520 C C . VAL A 1 69 ? 7.344 3.582 -4.509 1.00 90.81 69 VAL A C 1
ATOM 522 O O . VAL A 1 69 ? 7.965 2.512 -4.563 1.00 90.81 69 VAL A O 1
ATOM 525 N N . PRO A 1 70 ? 7.568 4.579 -5.386 1.00 88.06 70 PRO A N 1
ATOM 526 C CA . PRO A 1 70 ? 8.663 4.546 -6.340 1.00 88.06 70 PRO A CA 1
ATOM 527 C C . PRO A 1 70 ? 9.988 4.337 -5.607 1.00 88.06 70 PRO A C 1
ATOM 529 O O . PRO A 1 70 ? 10.336 5.090 -4.693 1.00 88.06 70 PRO A O 1
ATOM 532 N N . HIS A 1 71 ? 10.710 3.300 -6.011 1.00 88.81 71 HIS A N 1
ATOM 533 C CA . HIS A 1 71 ? 11.994 2.941 -5.436 1.00 88.81 71 HIS A CA 1
ATOM 534 C C . HIS A 1 71 ? 12.975 2.579 -6.541 1.00 88.81 71 HIS A C 1
ATOM 536 O O . HIS A 1 71 ? 12.572 2.125 -7.613 1.00 88.81 71 HIS A O 1
ATOM 542 N N . ASN A 1 72 ? 14.258 2.793 -6.265 1.00 86.44 72 ASN A N 1
ATOM 543 C CA . ASN A 1 72 ? 15.337 2.293 -7.099 1.00 86.44 72 ASN A CA 1
ATOM 544 C C . ASN A 1 72 ? 16.170 1.319 -6.275 1.00 86.44 72 ASN A C 1
ATOM 546 O O . ASN A 1 72 ? 16.589 1.645 -5.161 1.00 86.44 72 ASN A O 1
ATOM 550 N N . GLU A 1 73 ? 16.379 0.131 -6.820 1.00 84.25 73 GLU A N 1
ATOM 551 C CA . GLU A 1 73 ? 17.117 -0.934 -6.167 1.00 84.25 73 GLU A CA 1
ATOM 552 C C . GLU A 1 73 ? 18.446 -1.168 -6.882 1.00 84.25 73 GLU A C 1
ATOM 554 O O . GLU A 1 73 ? 18.505 -1.291 -8.103 1.00 84.25 73 GLU A O 1
ATOM 559 N N . SER A 1 74 ? 19.515 -1.227 -6.098 1.00 83.06 74 SER A N 1
ATOM 560 C CA . SER A 1 74 ? 20.827 -1.710 -6.504 1.00 83.06 74 SER A CA 1
ATOM 561 C C . SER A 1 74 ? 21.235 -2.868 -5.592 1.00 83.06 74 SER A C 1
ATOM 563 O O . SER A 1 74 ? 20.595 -3.116 -4.573 1.00 83.06 74 SER A O 1
ATOM 565 N N . VAL A 1 75 ? 22.309 -3.577 -5.952 1.00 79.38 75 VAL A N 1
ATOM 566 C CA . VAL A 1 75 ? 22.756 -4.806 -5.265 1.00 79.38 75 VAL A CA 1
ATOM 567 C C . VAL A 1 75 ? 22.879 -4.637 -3.743 1.00 79.38 75 VAL A C 1
ATOM 569 O O . VAL A 1 75 ? 22.531 -5.552 -3.003 1.00 79.38 75 VAL A O 1
ATOM 572 N N . ASP A 1 76 ? 23.301 -3.459 -3.276 1.00 85.56 76 ASP A N 1
ATOM 573 C CA . ASP A 1 76 ? 23.553 -3.202 -1.853 1.00 85.56 76 ASP A CA 1
ATOM 574 C C . ASP A 1 76 ? 22.563 -2.216 -1.215 1.00 85.56 76 ASP A C 1
ATOM 576 O O . ASP A 1 76 ? 22.613 -1.987 -0.004 1.00 85.56 76 ASP A O 1
ATOM 580 N N . GLN A 1 77 ? 21.709 -1.552 -2.006 1.00 83.25 77 GLN A N 1
ATOM 581 C CA . GLN A 1 77 ? 20.939 -0.400 -1.531 1.00 83.25 77 GLN A CA 1
ATOM 582 C C . GLN A 1 77 ? 19.538 -0.318 -2.133 1.00 83.25 77 GLN A C 1
ATOM 584 O O . GLN A 1 77 ? 19.302 -0.609 -3.302 1.00 83.25 77 GLN A O 1
ATOM 589 N N . VAL A 1 78 ? 18.609 0.191 -1.325 1.00 84.69 78 VAL A N 1
ATOM 590 C CA . VAL A 1 78 ? 17.250 0.527 -1.753 1.00 84.69 78 VAL A CA 1
ATOM 591 C C . VAL A 1 78 ? 17.006 1.995 -1.447 1.00 84.69 78 VAL A C 1
ATOM 593 O O . VAL A 1 78 ? 17.001 2.405 -0.287 1.00 84.69 78 VAL A O 1
ATOM 596 N N . LEU A 1 79 ? 16.804 2.793 -2.492 1.00 85.38 79 LEU A N 1
ATOM 597 C CA . LEU A 1 79 ? 16.528 4.220 -2.372 1.00 85.38 79 LEU A CA 1
ATOM 598 C C . LEU A 1 79 ? 15.027 4.473 -2.516 1.00 85.38 79 LEU A C 1
ATOM 600 O O . LEU A 1 79 ? 14.417 4.093 -3.516 1.00 85.38 79 LEU A O 1
ATOM 604 N N . LEU A 1 80 ? 14.448 5.139 -1.514 1.00 86.56 80 LEU A N 1
ATOM 605 C CA . LEU A 1 80 ? 13.032 5.508 -1.462 1.00 86.56 80 LEU A CA 1
ATOM 606 C C . LEU A 1 80 ? 12.861 7.024 -1.554 1.00 86.56 80 LEU A C 1
ATOM 608 O O . LEU A 1 80 ? 13.578 7.783 -0.900 1.00 86.56 80 LEU A O 1
ATOM 612 N N . HIS A 1 81 ? 11.860 7.475 -2.309 1.00 82.44 81 HIS A N 1
ATOM 613 C CA . HIS A 1 81 ? 11.536 8.896 -2.388 1.00 82.44 81 HIS A CA 1
ATOM 614 C C . HIS A 1 81 ? 10.575 9.313 -1.260 1.00 82.44 81 HIS A C 1
ATOM 616 O O . HIS A 1 81 ? 9.359 9.205 -1.391 1.00 82.44 81 HIS A O 1
ATOM 622 N N . ILE A 1 82 ? 11.120 9.818 -0.147 1.00 83.06 82 ILE A N 1
ATOM 623 C CA . ILE A 1 82 ? 10.346 10.157 1.068 1.00 83.06 82 ILE A CA 1
ATOM 624 C C . ILE A 1 82 ? 9.276 11.227 0.801 1.00 83.06 82 ILE A C 1
ATOM 626 O O . ILE A 1 82 ? 8.172 11.137 1.335 1.00 83.06 82 ILE A O 1
ATOM 630 N N . LEU A 1 83 ? 9.555 12.215 -0.057 1.00 81.12 83 LEU A N 1
ATOM 631 C CA . LEU A 1 83 ? 8.569 13.251 -0.392 1.00 81.12 83 LEU A CA 1
ATOM 632 C C . LEU A 1 83 ? 7.315 12.655 -1.037 1.00 81.12 83 LEU A C 1
ATOM 634 O O . LEU A 1 83 ? 6.212 13.099 -0.742 1.00 81.12 83 LEU A O 1
ATOM 638 N N . TYR A 1 84 ? 7.460 11.614 -1.860 1.00 79.62 84 TYR A N 1
ATOM 639 C CA . TYR A 1 84 ? 6.315 10.932 -2.463 1.00 79.62 84 TYR A CA 1
ATOM 640 C C . TYR A 1 84 ? 5.384 10.317 -1.409 1.00 79.62 84 TYR A C 1
ATOM 642 O O . TYR A 1 84 ? 4.164 10.325 -1.570 1.00 79.62 84 TYR A O 1
ATOM 650 N N . LEU A 1 85 ? 5.961 9.824 -0.311 1.00 77.56 85 LEU A N 1
ATOM 651 C CA . LEU A 1 85 ? 5.213 9.267 0.809 1.00 77.56 85 LEU A CA 1
ATOM 652 C C . LEU A 1 85 ? 4.449 10.360 1.566 1.00 77.56 85 LEU A C 1
ATOM 654 O O . LEU A 1 85 ? 3.293 10.143 1.899 1.00 77.56 85 LEU A O 1
ATOM 658 N N . LEU A 1 86 ? 5.040 11.546 1.759 1.00 78.12 86 LEU A N 1
ATOM 659 C CA . LEU A 1 86 ? 4.360 12.681 2.401 1.00 78.12 86 LEU A CA 1
ATOM 660 C C . LEU A 1 86 ? 3.125 13.151 1.614 1.00 78.12 86 LEU A C 1
ATOM 662 O O . LEU A 1 86 ? 2.126 13.511 2.219 1.00 78.12 86 LEU A O 1
ATOM 666 N N . PHE A 1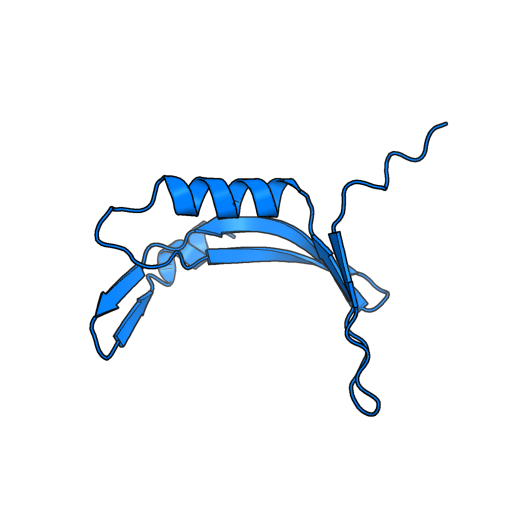 87 ? 3.188 13.151 0.280 1.00 76.12 87 PHE A N 1
ATOM 667 C CA . PHE A 1 87 ? 2.075 13.596 -0.571 1.00 76.12 87 PHE A CA 1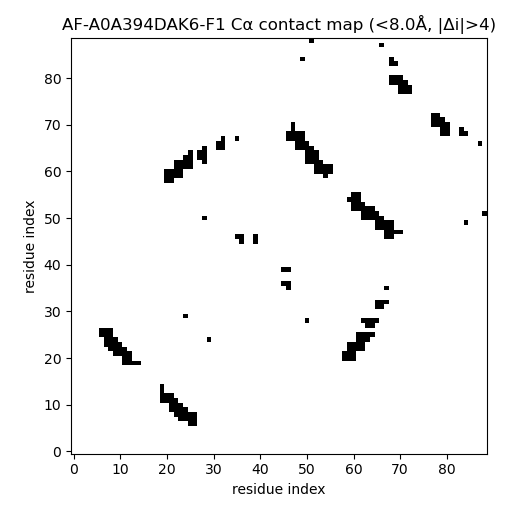
ATOM 668 C C . PHE A 1 87 ? 1.014 12.516 -0.841 1.00 76.12 87 PHE A C 1
ATOM 670 O O . PHE A 1 87 ? -0.028 12.835 -1.407 1.00 76.12 87 PHE A O 1
ATOM 677 N N . SER A 1 88 ? 1.276 11.254 -0.483 1.00 66.88 88 SER A N 1
ATOM 678 C CA . SER A 1 88 ? 0.345 10.133 -0.708 1.00 66.88 88 SER A CA 1
ATOM 679 C C . SER A 1 88 ? -0.474 9.744 0.532 1.00 66.88 88 SER A C 1
ATOM 681 O O . SER A 1 88 ? -1.312 8.847 0.432 1.00 66.88 88 SER A O 1
ATOM 683 N N . ILE A 1 89 ? -0.212 10.367 1.687 1.00 63.34 89 ILE A N 1
ATOM 684 C CA . ILE A 1 89 ? -0.940 10.183 2.957 1.00 63.34 89 ILE A CA 1
ATOM 685 C C . ILE A 1 89 ? -1.914 11.345 3.133 1.00 63.34 89 ILE A C 1
ATOM 687 O O . ILE A 1 89 ? -3.062 11.073 3.548 1.00 63.34 89 ILE A O 1
#

Nearest PDB structures (foldseek):
  4e0q-assembly1_A  TM=7.680E-01  e=5.075E-03  Drosophila melanogaster
  4o8x-assembly1_A  TM=7.861E-01  e=6.458E-02  Saccharomyces cerevisiae S288C
  4ocl-assembly1_A  TM=8.620E-01  e=1.385E-01  Saccharomyces cerevisiae S288C
  4ocm-assembly2_D  TM=8.328E-01  e=1.385E-01  Saccharomyces cerevisiae S288C
  7w39-assembly1_c  TM=7.405E-01  e=4.636E-01  Homo sapiens

Foldseek 3Di:
DDPPPPQWDWDWDDDPPDDTEIETAHVQAVVQLVVCQVPDDPPDPHWDKDWDADQDPVRYTYTYHMDTFDWDDDPVDIDTDVVVVVVVD

Organism: Lupinus angustifolius (NCBI:txid3871)

Sequence (89 aa):
MAAIDRTVLQFSSSSSSSLTFSAKVHPLVIFNICDCYVRRPDQAERVIGTLLGSVLPDGTVDIRNSYAVPHNESVDQVLLHILYLLFSI